Protein AF-A0A3B1E9J0-F1 (afdb_monomer)

Foldseek 3Di:
DLVVLVVVLVVLVVVLVVLVVPVPPPPPPPDDDPDPVPVCVVVVVVVNVVSVVVSVVSVVVSVVSVVVSVVVVVVVVVVVVD

Solvent-accessible surface area (backbone atoms only — not comparable to full-atom values): 4986 Å² total; per-residue (Å²): 108,68,69,58,55,50,51,52,51,52,52,52,52,52,52,51,53,50,52,60,72,66,50,75,73,84,85,70,80,90,70,90,76,95,82,61,66,80,66,45,65,70,52,54,61,63,57,54,50,56,54,52,53,50,52,52,53,51,50,54,50,52,51,54,51,50,54,53,50,51,55,52,51,52,53,54,54,52,68,74,75,110

Organism: NCBI:txid1921549

InterPro domains:
  IPR004692 Preprotein translocase SecG subunit [PF03840] (4-70)
  IPR004692 Preprotein translocase SecG subunit [TIGR00810] (2-70)

pLDDT: mean 70.87, std 12.33, range [47.41, 86.69]

Secondary structure (DSSP, 8-state):
-HHHHHHHHHHHHHHHHHHHHTS--TT---SS-TT-HHHHHHHHHH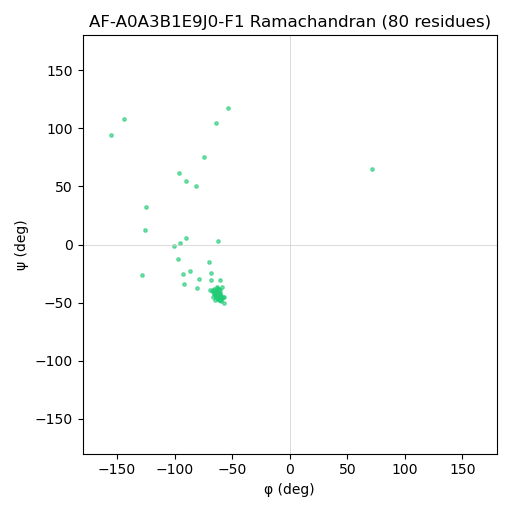HHHHHHHHHHHHHHHHHHHHHHHHHHHHHHHHHH--

Mean predicted aligned error: 11.76 Å

Radius of gyration: 20.44 Å; Cα contacts (8 Å, |Δi|>4): 17; chains: 1; bounding box: 46×18×58 Å

Structure (mmCIF, N/CA/C/O backbone):
data_AF-A0A3B1E9J0-F1
#
_entry.id   AF-A0A3B1E9J0-F1
#
loop_
_atom_site.group_PDB
_atom_site.id
_atom_site.type_symbol
_atom_site.label_atom_id
_atom_site.label_alt_id
_atom_site.label_comp_id
_atom_site.label_asym_id
_atom_site.label_entity_id
_atom_site.label_seq_id
_atom_site.pdbx_PDB_ins_code
_atom_site.Cartn_x
_atom_site.Cartn_y
_atom_site.Cartn_z
_atom_site.occupancy
_atom_site.B_iso_or_equiv
_atom_site.auth_seq_id
_atom_site.auth_comp_id
_atom_site.auth_asym_id
_atom_site.auth_atom_id
_atom_site.pdbx_PDB_model_num
ATOM 1 N N . MET A 1 1 ? 3.512 0.005 -18.622 1.00 72.69 1 MET A N 1
ATOM 2 C CA . MET A 1 1 ? 3.779 -0.699 -17.344 1.00 72.69 1 MET A CA 1
ATOM 3 C C . MET A 1 1 ? 4.158 0.251 -16.212 1.00 72.69 1 MET A C 1
ATOM 5 O O . MET A 1 1 ? 3.543 0.155 -15.162 1.00 72.69 1 MET A O 1
ATOM 9 N N . TYR A 1 2 ? 5.072 1.206 -16.420 1.00 74.25 2 TYR A N 1
ATOM 10 C CA . TYR A 1 2 ? 5.428 2.203 -15.395 1.00 74.25 2 TYR A CA 1
ATOM 11 C C . TYR A 1 2 ? 4.229 3.029 -14.891 1.00 74.25 2 TYR A C 1
ATOM 13 O O . TYR A 1 2 ? 3.976 3.060 -13.694 1.00 74.25 2 TYR A O 1
ATOM 21 N N . PHE A 1 3 ? 3.424 3.601 -15.797 1.00 73.69 3 PHE A N 1
ATOM 22 C CA . PHE A 1 3 ? 2.217 4.352 -15.419 1.00 73.69 3 PHE A CA 1
ATOM 23 C C . PHE A 1 3 ? 1.206 3.518 -14.623 1.00 73.69 3 PHE A C 1
ATOM 25 O O . PHE A 1 3 ? 0.615 4.026 -13.684 1.00 73.69 3 PHE A O 1
ATOM 32 N N . PHE A 1 4 ? 1.058 2.230 -14.943 1.00 79.56 4 PHE A N 1
ATOM 33 C CA . PHE A 1 4 ? 0.191 1.326 -14.184 1.00 79.56 4 PHE A CA 1
ATOM 34 C C . 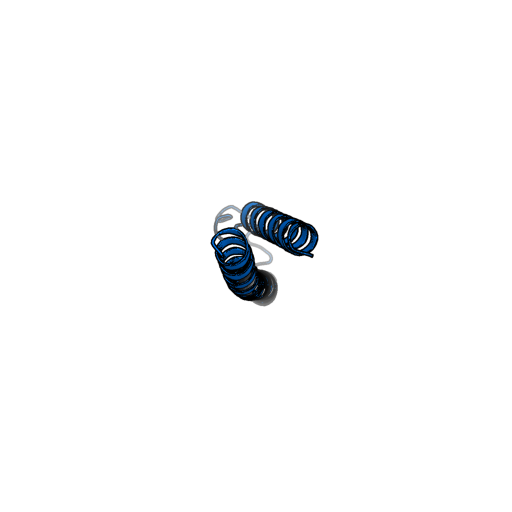PHE A 1 4 ? 0.700 1.129 -12.748 1.00 79.56 4 PHE A C 1
ATOM 36 O O . PHE A 1 4 ? -0.064 1.283 -11.801 1.00 79.56 4 PHE A O 1
ATOM 43 N N . LEU A 1 5 ? 2.000 0.860 -12.576 1.00 78.25 5 LEU A N 1
ATOM 44 C CA . LEU A 1 5 ? 2.625 0.748 -11.252 1.00 78.25 5 LEU A CA 1
ATOM 45 C C . LEU A 1 5 ? 2.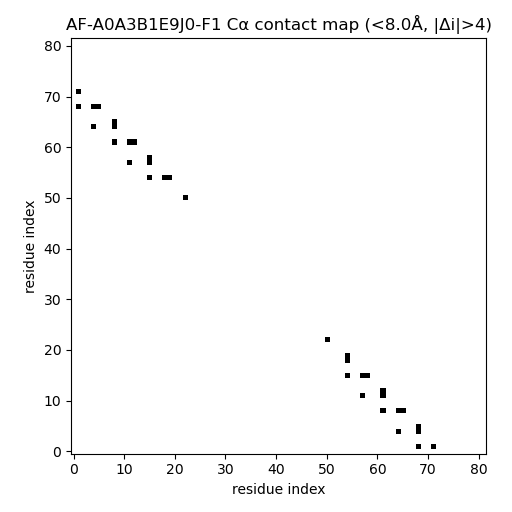514 2.054 -10.452 1.00 78.25 5 LEU A C 1
ATOM 47 O O . LEU A 1 5 ? 2.235 2.013 -9.257 1.00 78.25 5 LEU A O 1
ATOM 51 N N . LEU A 1 6 ? 2.675 3.201 -11.116 1.00 76.75 6 LEU A N 1
ATOM 52 C CA . LEU A 1 6 ? 2.517 4.523 -10.513 1.00 76.75 6 LEU A CA 1
ATOM 53 C C . LEU A 1 6 ? 1.076 4.756 -10.034 1.00 76.75 6 LEU A C 1
ATOM 55 O O . LEU A 1 6 ? 0.872 5.196 -8.906 1.00 76.75 6 LEU A O 1
ATOM 59 N N . THR A 1 7 ? 0.075 4.422 -10.855 1.00 79.69 7 THR A N 1
ATOM 60 C CA . THR A 1 7 ? -1.337 4.521 -10.464 1.00 79.69 7 THR A CA 1
ATOM 61 C C . THR A 1 7 ? -1.626 3.657 -9.240 1.00 79.69 7 THR A C 1
ATOM 63 O O . THR A 1 7 ? -2.215 4.150 -8.283 1.00 79.69 7 THR A O 1
ATOM 66 N N . VAL A 1 8 ? -1.153 2.405 -9.220 1.00 83.62 8 VAL A N 1
ATOM 67 C CA . VAL A 1 8 ? -1.336 1.511 -8.065 1.00 83.62 8 VAL A CA 1
ATOM 68 C C . VAL A 1 8 ? -0.657 2.071 -6.812 1.00 83.62 8 VAL A C 1
ATOM 70 O O . VAL A 1 8 ? -1.247 2.053 -5.734 1.00 83.62 8 VAL A O 1
ATOM 73 N N . PHE A 1 9 ? 0.550 2.624 -6.942 1.00 82.06 9 PHE A N 1
ATOM 74 C CA . PHE A 1 9 ? 1.259 3.257 -5.830 1.00 82.06 9 PHE A CA 1
ATOM 75 C C . PHE A 1 9 ? 0.477 4.440 -5.233 1.00 82.06 9 PHE A C 1
ATOM 77 O O . PHE A 1 9 ? 0.323 4.535 -4.012 1.00 82.06 9 PHE A O 1
ATOM 84 N N . ILE A 1 10 ? -0.071 5.310 -6.087 1.00 83.00 10 ILE A N 1
ATOM 85 C CA . ILE A 1 10 ? -0.889 6.456 -5.664 1.00 83.00 10 ILE A CA 1
ATOM 86 C C . ILE A 1 10 ? -2.169 5.976 -4.969 1.00 83.00 10 ILE A C 1
ATOM 88 O O . ILE A 1 10 ? -2.508 6.484 -3.901 1.00 83.00 10 ILE A O 1
ATOM 92 N N . SER A 1 11 ? -2.855 4.972 -5.523 1.00 81.75 11 SER A N 1
ATOM 93 C CA . SER A 1 11 ? -4.074 4.415 -4.924 1.00 81.75 11 SER A CA 1
ATOM 94 C C . SER A 1 11 ? -3.829 3.847 -3.524 1.00 81.75 11 SER A C 1
ATOM 96 O O . SER A 1 11 ? -4.605 4.124 -2.613 1.00 81.75 11 SER A O 1
ATOM 98 N N . ILE A 1 12 ? -2.738 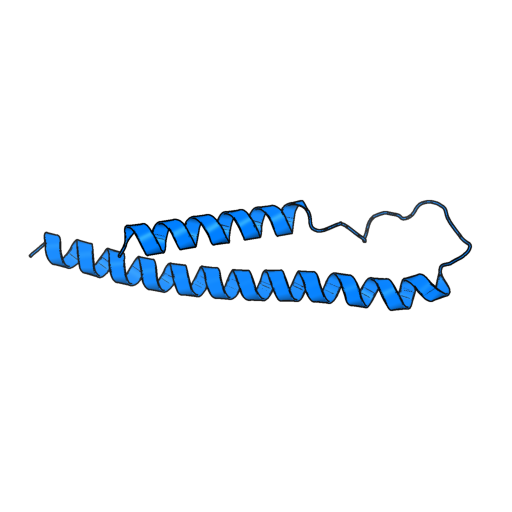3.101 -3.325 1.00 84.50 12 ILE A N 1
ATOM 99 C CA . ILE A 1 12 ? -2.386 2.517 -2.020 1.00 84.50 12 ILE A CA 1
ATOM 100 C C . ILE A 1 12 ? -2.016 3.606 -1.011 1.00 84.50 12 ILE A C 1
ATOM 102 O O . ILE A 1 12 ? -2.439 3.542 0.141 1.00 84.50 12 ILE A O 1
ATOM 106 N N . SER A 1 13 ? -1.286 4.632 -1.451 1.00 82.69 13 SER A N 1
ATOM 107 C CA . SER A 1 13 ? -0.924 5.775 -0.606 1.00 82.69 13 SER A CA 1
ATOM 108 C C . SER A 1 13 ? -2.160 6.540 -0.126 1.00 82.69 13 SER A C 1
ATOM 110 O O . SER A 1 13 ? -2.274 6.847 1.058 1.00 82.69 13 SER A O 1
ATOM 112 N N . LEU A 1 14 ? -3.115 6.807 -1.023 1.00 85.19 14 LEU A N 1
ATOM 113 C CA . LEU A 1 14 ? -4.377 7.463 -0.670 1.00 85.19 14 LEU A CA 1
ATOM 114 C C . LEU A 1 14 ? -5.186 6.629 0.323 1.00 85.19 14 LEU A C 1
ATOM 116 O O . LEU A 1 14 ? -5.700 7.165 1.301 1.00 85.19 14 LEU A O 1
ATOM 120 N N . LEU A 1 15 ? -5.265 5.318 0.099 1.00 83.38 15 LEU A N 1
ATOM 121 C CA . LEU A 1 15 ? -5.992 4.405 0.974 1.00 83.38 15 LEU A CA 1
ATOM 122 C C . LEU A 1 15 ? -5.366 4.362 2.378 1.00 83.38 15 LEU A C 1
ATOM 124 O O . LEU A 1 15 ? -6.089 4.414 3.369 1.00 83.38 15 LEU A O 1
ATOM 128 N N . LEU A 1 16 ? -4.032 4.367 2.470 1.00 86.69 16 LEU A N 1
ATOM 129 C CA . LEU A 1 16 ? -3.309 4.457 3.739 1.00 86.69 16 LEU A CA 1
ATOM 130 C C . LEU A 1 16 ? -3.626 5.766 4.483 1.00 86.69 16 LEU A C 1
ATOM 132 O O . LEU A 1 16 ? -3.927 5.733 5.673 1.00 86.69 16 LEU A O 1
ATOM 136 N N . ILE A 1 17 ? -3.604 6.906 3.785 1.00 82.56 17 ILE A N 1
ATOM 137 C CA . ILE A 1 17 ? -3.918 8.222 4.368 1.00 82.56 17 ILE A CA 1
ATOM 138 C C . ILE A 1 17 ? -5.343 8.240 4.925 1.00 82.56 17 ILE A C 1
ATOM 140 O O . ILE A 1 17 ? -5.557 8.680 6.052 1.00 82.56 17 ILE A O 1
ATOM 144 N N . VAL A 1 18 ? -6.311 7.727 4.161 1.00 84.75 18 VAL A N 1
ATOM 145 C CA . VAL A 1 18 ? -7.709 7.625 4.595 1.00 84.75 18 VAL A CA 1
ATOM 146 C C . VAL A 1 18 ? -7.811 6.756 5.849 1.00 84.75 18 VAL A C 1
ATOM 148 O O . VAL A 1 18 ? -8.398 7.191 6.833 1.00 84.75 18 VAL A O 1
ATOM 151 N N . ILE A 1 19 ? -7.197 5.569 5.863 1.00 83.94 19 ILE A N 1
ATOM 152 C CA . ILE A 1 19 ? -7.249 4.679 7.032 1.00 83.94 19 ILE A CA 1
ATOM 153 C C . ILE A 1 19 ? -6.636 5.336 8.270 1.00 83.94 19 ILE A C 1
ATOM 155 O O . ILE A 1 19 ? -7.217 5.221 9.342 1.00 83.94 19 ILE A O 1
ATOM 159 N N . ILE A 1 20 ? -5.510 6.041 8.137 1.00 81.19 20 ILE A N 1
ATOM 160 C CA . ILE A 1 20 ? -4.861 6.719 9.268 1.00 81.19 20 ILE A CA 1
ATOM 161 C C . ILE A 1 20 ? -5.732 7.869 9.794 1.00 81.19 20 ILE A C 1
ATOM 163 O O . ILE A 1 20 ? -5.911 7.989 11.000 1.00 81.19 20 ILE A O 1
ATOM 167 N N . ILE A 1 21 ? -6.302 8.700 8.913 1.00 79.19 21 ILE A N 1
ATOM 168 C CA . ILE A 1 21 ? -7.150 9.838 9.318 1.00 79.19 21 ILE A CA 1
ATOM 169 C C . ILE A 1 21 ? -8.442 9.361 9.990 1.00 79.19 21 ILE A C 1
ATOM 171 O O . ILE A 1 21 ? -8.887 9.958 10.966 1.00 79.19 21 ILE A O 1
ATOM 175 N N . PHE A 1 22 ? -9.050 8.295 9.467 1.00 73.88 22 PHE A N 1
ATOM 176 C CA . PHE A 1 22 ? -10.288 7.727 10.003 1.00 73.88 22 PHE A CA 1
ATOM 177 C C . PHE A 1 22 ? -10.052 6.648 11.065 1.00 73.88 22 PHE A C 1
ATOM 179 O O . PHE A 1 22 ? -11.019 6.036 11.527 1.00 73.88 22 PHE A O 1
ATOM 186 N N . GLN A 1 23 ? -8.803 6.410 11.481 1.00 71.50 23 GLN A N 1
ATOM 187 C CA . GLN A 1 23 ? -8.522 5.548 12.618 1.00 71.50 23 GLN A CA 1
ATOM 188 C C . GLN A 1 23 ? -9.129 6.211 13.856 1.00 71.50 23 GLN A C 1
ATOM 190 O O . GLN A 1 23 ? -8.631 7.217 14.356 1.00 71.50 23 GLN A O 1
ATOM 195 N N . SER A 1 24 ? -10.262 5.669 14.307 1.00 59.69 24 SER A N 1
ATOM 196 C CA . SER A 1 24 ? -10.966 6.139 15.496 1.00 59.69 24 SER A CA 1
ATOM 197 C C . SER A 1 24 ? -9.988 6.160 16.667 1.00 59.69 24 SER A C 1
ATOM 199 O O . SER A 1 24 ? -9.441 5.124 17.050 1.00 59.69 24 SER A O 1
ATOM 201 N N . ASN A 1 25 ? -9.741 7.355 17.205 1.00 59.03 25 ASN A N 1
ATOM 202 C CA . ASN A 1 25 ? -8.913 7.547 18.383 1.00 59.03 25 ASN A CA 1
ATOM 203 C C . ASN A 1 25 ? -9.709 7.086 19.612 1.00 59.03 25 ASN A C 1
ATOM 205 O O . ASN A 1 25 ? -10.215 7.897 20.379 1.00 59.03 25 ASN A O 1
ATOM 209 N N . ILE A 1 26 ? -9.826 5.768 19.779 1.00 54.66 26 ILE A N 1
ATOM 210 C CA . ILE A 1 26 ? -10.487 5.085 20.907 1.00 54.66 26 ILE A CA 1
ATOM 211 C C . ILE A 1 26 ? -9.808 5.389 22.265 1.00 54.66 26 ILE A C 1
ATOM 213 O O . ILE A 1 26 ? -10.221 4.899 23.305 1.00 54.66 26 ILE A O 1
ATOM 217 N N . GLY A 1 27 ? -8.783 6.245 22.295 1.00 50.94 27 GLY A N 1
ATOM 218 C CA . GLY A 1 27 ? -8.048 6.612 23.503 1.00 50.94 27 GLY A CA 1
ATOM 219 C C . GLY A 1 27 ? -8.478 7.896 24.223 1.00 50.94 27 GLY A C 1
ATOM 220 O O . GLY A 1 27 ? -7.811 8.232 25.196 1.00 50.94 27 GLY A O 1
ATOM 221 N N . ASN A 1 28 ? -9.506 8.644 23.787 1.00 48.56 28 ASN A N 1
ATOM 222 C CA . ASN A 1 28 ? -9.795 9.966 24.386 1.00 48.56 28 ASN A CA 1
ATOM 223 C C . ASN A 1 28 ? -11.220 10.198 24.922 1.00 48.56 28 ASN A C 1
ATOM 225 O O . ASN A 1 28 ? -11.546 11.326 25.287 1.00 48.56 28 ASN A O 1
ATOM 229 N N . ASP A 1 29 ? -12.040 9.159 25.068 1.00 50.47 29 ASP A N 1
ATOM 230 C CA . ASP A 1 29 ? -13.368 9.297 25.680 1.00 50.47 29 ASP A CA 1
ATOM 231 C C . ASP A 1 29 ? -13.330 8.943 27.174 1.00 50.47 29 ASP A C 1
ATOM 233 O O . ASP A 1 29 ? -14.010 8.041 27.660 1.00 50.47 29 ASP A O 1
ATOM 237 N N . LEU A 1 30 ? -12.542 9.698 27.950 1.00 51.16 30 LEU A N 1
ATOM 238 C CA . LEU A 1 30 ? -12.646 9.702 29.415 1.00 51.16 30 LEU A CA 1
ATOM 239 C C . LEU A 1 30 ? -13.786 10.627 29.874 1.00 51.16 30 LEU A C 1
ATOM 241 O O . LEU A 1 30 ? -13.601 11.490 30.732 1.00 51.16 30 LEU A O 1
ATOM 245 N N . SER A 1 31 ? -14.981 10.469 29.306 1.00 56.72 31 SER A N 1
ATOM 246 C CA . SER A 1 31 ? -16.166 11.150 29.820 1.00 56.72 31 SER A CA 1
ATOM 247 C C . SER A 1 31 ? -17.428 10.295 29.712 1.00 56.72 31 SER A C 1
ATOM 249 O O . SER A 1 31 ? -18.021 10.139 28.651 1.00 56.72 31 SER A O 1
ATOM 251 N N . THR A 1 32 ? -17.858 9.840 30.892 1.00 52.44 32 THR A N 1
ATOM 252 C CA . THR A 1 32 ? -19.261 9.774 31.332 1.00 52.44 32 THR A CA 1
ATOM 253 C C . THR A 1 32 ? -20.192 8.731 30.703 1.00 52.44 32 THR A C 1
ATOM 255 O O . THR A 1 32 ? -21.218 9.115 30.165 1.00 52.44 32 THR A O 1
ATOM 258 N N . THR A 1 33 ? -19.950 7.431 30.912 1.00 48.88 33 THR A N 1
ATOM 259 C CA . THR A 1 33 ? -21.037 6.434 31.098 1.00 48.88 33 THR A CA 1
ATOM 260 C C . THR A 1 33 ? -20.532 5.219 31.889 1.00 48.88 33 THR A C 1
ATOM 262 O O . THR A 1 33 ? -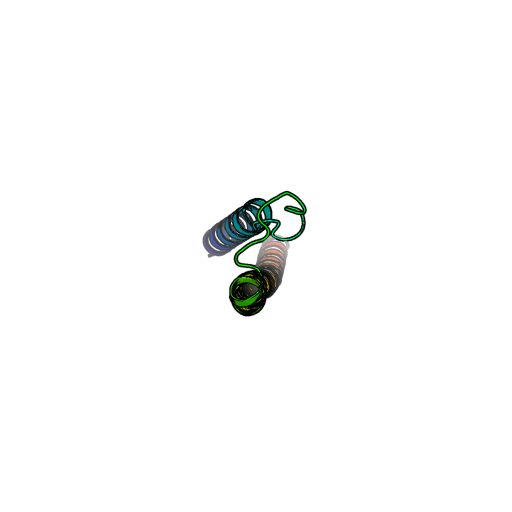19.960 4.281 31.343 1.00 48.88 33 THR A O 1
ATOM 265 N N . THR A 1 34 ? -20.722 5.242 33.207 1.00 55.3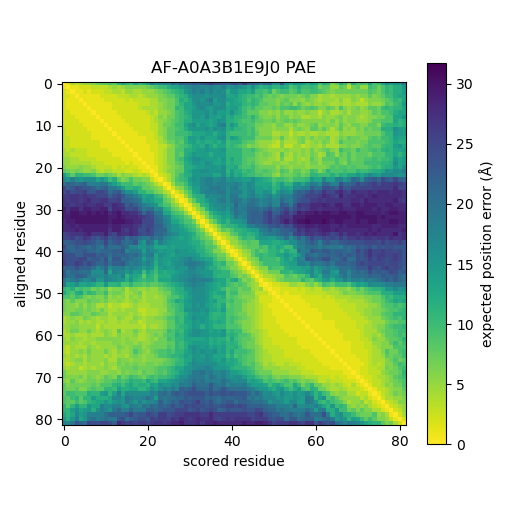8 34 THR A N 1
ATOM 266 C CA . THR A 1 34 ? -20.268 4.238 34.188 1.00 55.38 34 THR A CA 1
ATOM 267 C C . THR A 1 34 ? -21.294 3.120 34.441 1.00 55.38 34 THR A C 1
ATOM 269 O O . THR A 1 34 ? -21.652 2.862 35.589 1.00 55.38 34 THR A O 1
ATOM 272 N N . SER A 1 35 ? -21.767 2.421 33.402 1.00 57.91 35 SER A N 1
ATOM 273 C CA . SER A 1 35 ? -22.636 1.238 33.600 1.00 57.91 35 SER A CA 1
ATOM 274 C C . SER A 1 35 ? -22.209 -0.042 32.876 1.00 57.91 35 SER A C 1
ATOM 276 O O . SER A 1 35 ? -22.476 -1.115 33.405 1.00 57.91 35 SER A O 1
ATOM 278 N N . ASP A 1 36 ? -21.477 0.028 31.756 1.00 56.81 36 ASP A N 1
ATOM 279 C CA . ASP A 1 36 ? -21.206 -1.147 30.895 1.00 56.81 36 ASP A CA 1
ATOM 280 C C . ASP A 1 36 ? -19.705 -1.407 30.641 1.00 56.81 36 ASP A C 1
ATOM 282 O O . ASP A 1 36 ? -19.289 -1.912 29.599 1.00 56.81 36 ASP A O 1
ATOM 286 N N . TYR A 1 37 ? -18.866 -1.076 31.626 1.00 57.28 37 TYR A N 1
ATOM 287 C CA . TYR A 1 37 ? -17.400 -1.110 31.514 1.00 57.28 37 TYR A CA 1
ATOM 288 C C . TYR A 1 37 ? -16.812 -2.531 31.384 1.00 57.28 37 TYR A C 1
ATOM 290 O O . TYR A 1 37 ? -15.721 -2.711 30.849 1.00 57.28 37 TYR A O 1
ATOM 298 N N . SER A 1 38 ? -17.513 -3.568 31.862 1.00 60.69 38 SER A N 1
ATOM 299 C CA . SER A 1 38 ? -16.974 -4.938 31.915 1.00 60.69 38 SER A CA 1
ATOM 300 C C . SER A 1 38 ? -17.001 -5.674 30.572 1.00 60.69 38 SER A C 1
ATOM 302 O O . SER A 1 38 ? -16.139 -6.516 30.331 1.00 60.69 38 SER A O 1
ATOM 304 N N . SER A 1 39 ? -17.950 -5.367 29.684 1.00 58.62 39 SER A N 1
ATOM 305 C CA . SER A 1 39 ? -18.069 -5.991 28.357 1.00 58.62 39 SER A CA 1
ATOM 306 C C . SER A 1 39 ? -17.333 -5.206 27.261 1.00 58.62 39 SER A C 1
ATOM 308 O O . SER A 1 39 ? -16.883 -5.798 26.275 1.00 58.62 39 SER A O 1
ATOM 310 N N . GLN A 1 40 ? -17.138 -3.895 27.442 1.00 58.00 40 GLN A N 1
ATOM 311 C CA . GLN A 1 40 ? -16.350 -3.059 26.527 1.00 58.00 40 GLN A CA 1
ATOM 312 C C . GLN A 1 40 ? -14.853 -3.381 26.580 1.00 58.00 40 GLN A C 1
ATOM 314 O O . GLN A 1 40 ? -14.232 -3.508 25.527 1.00 58.00 40 GLN A O 1
ATOM 319 N N . LEU A 1 41 ? -14.308 -3.658 27.769 1.00 56.47 41 LEU A N 1
ATOM 320 C CA . LEU A 1 41 ? -12.875 -3.905 27.976 1.00 56.47 41 LEU A CA 1
ATOM 321 C C . LEU A 1 41 ? -12.334 -5.122 27.197 1.00 56.47 41 LEU A C 1
ATOM 323 O O . LEU A 1 41 ? -11.185 -5.127 26.761 1.00 56.47 41 LEU A O 1
ATOM 327 N N . PHE A 1 42 ? -13.169 -6.142 26.968 1.00 57.41 42 PHE A N 1
ATOM 328 C CA . PHE A 1 42 ? -12.807 -7.312 26.153 1.00 57.41 42 PHE A CA 1
ATOM 329 C C . PHE A 1 42 ? -13.055 -7.116 24.653 1.00 57.41 42 PHE A C 1
ATOM 331 O O . PHE A 1 42 ? -12.445 -7.799 23.831 1.00 57.41 42 PHE A O 1
ATOM 338 N N . THR A 1 43 ? -13.942 -6.193 24.278 1.00 56.84 43 THR A N 1
ATOM 339 C CA . THR A 1 43 ? -14.336 -5.987 22.879 1.00 56.84 43 THR A CA 1
ATOM 340 C C . THR A 1 43 ? -13.470 -4.919 22.201 1.00 56.84 43 THR A C 1
ATOM 342 O O . THR A 1 43 ? -13.141 -5.059 21.020 1.00 56.84 43 THR A O 1
ATOM 345 N N . GLU A 1 44 ? -13.042 -3.888 22.934 1.00 57.41 44 GLU A N 1
ATOM 346 C CA . GLU A 1 44 ? -12.230 -2.778 22.413 1.00 57.41 44 GLU A CA 1
ATOM 347 C C . GLU A 1 44 ? -10.842 -3.209 21.943 1.00 57.41 44 GLU A C 1
ATOM 349 O O . GLU A 1 44 ? -10.419 -2.810 20.8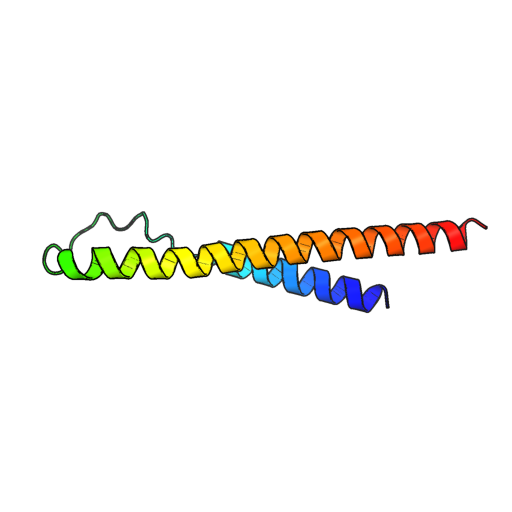55 1.00 57.41 44 GLU A O 1
ATOM 354 N N . ASN A 1 45 ? -10.166 -4.084 22.694 1.00 57.72 45 ASN A N 1
ATOM 355 C CA . ASN A 1 45 ? -8.811 -4.513 22.342 1.00 57.72 45 ASN A CA 1
ATOM 356 C C . ASN A 1 45 ? -8.786 -5.241 20.982 1.00 57.72 45 ASN A C 1
ATOM 358 O O . ASN A 1 45 ? -7.916 -5.001 20.153 1.00 57.72 45 ASN A O 1
ATOM 362 N N . SER A 1 46 ? -9.816 -6.046 20.696 1.00 55.91 46 SER A N 1
ATOM 363 C CA . SER A 1 46 ? -9.890 -6.838 19.460 1.00 55.91 46 SER A CA 1
ATOM 364 C C . SER A 1 46 ? -10.081 -6.011 18.178 1.00 55.91 46 SER A C 1
ATOM 366 O O . SER A 1 46 ? -9.618 -6.415 17.112 1.00 55.91 46 SER A O 1
ATOM 368 N N . LYS A 1 47 ? -10.752 -4.850 18.248 1.00 58.91 47 LYS A N 1
ATOM 369 C CA . LYS A 1 47 ? -11.027 -4.009 17.066 1.00 58.91 47 LYS A CA 1
ATOM 370 C C . LYS A 1 47 ? -9.827 -3.155 16.660 1.00 58.91 47 LYS A C 1
ATOM 372 O O . LYS A 1 47 ? -9.589 -2.980 15.465 1.00 58.91 47 LYS A O 1
ATOM 377 N N . SER A 1 48 ? -9.082 -2.638 17.636 1.00 64.19 48 SER A N 1
ATOM 378 C CA . SER A 1 48 ? -7.890 -1.814 17.394 1.00 64.19 48 SER A CA 1
ATOM 379 C C . SER A 1 48 ? -6.762 -2.619 16.735 1.00 64.19 48 SER A C 1
ATOM 381 O O . SER A 1 48 ? -6.105 -2.146 15.800 1.00 64.19 48 SER A O 1
ATOM 383 N N . ASP A 1 49 ? -6.602 -3.879 17.149 1.00 68.75 49 ASP A N 1
ATOM 384 C CA . ASP A 1 49 ? -5.557 -4.763 16.636 1.00 68.75 49 ASP A CA 1
ATOM 385 C C . ASP A 1 49 ? -5.718 -5.024 15.129 1.00 68.75 49 ASP A C 1
ATOM 387 O O . ASP A 1 49 ? -4.759 -4.906 14.366 1.00 68.75 49 ASP A O 1
ATOM 391 N N . VAL A 1 50 ? -6.941 -5.285 14.654 1.00 74.62 50 VAL A N 1
ATOM 392 C CA . VAL A 1 50 ? -7.216 -5.557 13.227 1.00 74.62 50 VAL A CA 1
ATOM 393 C C . VAL A 1 50 ? -6.870 -4.360 12.335 1.00 74.62 50 VAL A C 1
ATOM 395 O O . VAL A 1 50 ? -6.273 -4.531 11.267 1.00 74.62 50 VAL A O 1
ATOM 398 N N . ILE A 1 51 ? -7.209 -3.141 12.766 1.00 77.62 51 ILE A N 1
ATOM 399 C CA . ILE A 1 51 ? -6.887 -1.913 12.021 1.00 77.62 51 ILE A CA 1
ATOM 400 C C . ILE A 1 51 ? -5.368 -1.716 11.982 1.00 77.62 51 ILE A C 1
ATOM 402 O O . ILE A 1 51 ? -4.805 -1.446 10.921 1.00 77.62 51 ILE A O 1
ATOM 406 N N . THR A 1 52 ? -4.694 -1.945 13.109 1.00 79.44 52 THR A N 1
ATOM 407 C CA . THR A 1 52 ? -3.234 -1.841 13.221 1.00 79.44 52 THR A CA 1
ATOM 408 C C . THR A 1 52 ? -2.521 -2.828 12.292 1.00 79.44 52 THR A C 1
ATOM 410 O O . THR A 1 52 ? -1.629 -2.431 11.539 1.00 79.44 52 THR A O 1
ATOM 413 N N . TYR A 1 53 ? -2.949 -4.095 12.255 1.00 80.06 53 TYR A N 1
ATOM 414 C CA . TYR A 1 53 ? -2.402 -5.088 11.323 1.00 80.06 53 TYR A CA 1
ATOM 415 C C . TYR A 1 53 ? -2.658 -4.721 9.856 1.00 80.06 53 TYR A C 1
ATOM 417 O O . TYR A 1 53 ? -1.780 -4.907 9.011 1.00 80.06 53 TYR A O 1
ATOM 425 N N . THR A 1 54 ? -3.826 -4.151 9.550 1.00 82.75 54 THR A N 1
ATOM 426 C CA . THR A 1 54 ? -4.172 -3.698 8.193 1.00 82.75 54 THR A CA 1
ATOM 427 C C . THR A 1 54 ? -3.251 -2.565 7.732 1.00 82.75 54 THR A C 1
ATOM 429 O O . THR A 1 54 ? -2.740 -2.606 6.611 1.00 82.75 54 THR A O 1
ATOM 432 N N . ILE A 1 55 ? -2.971 -1.593 8.608 1.00 84.12 55 ILE A N 1
ATOM 433 C CA . ILE A 1 55 ? -2.024 -0.501 8.340 1.00 84.12 55 ILE A CA 1
ATOM 434 C C . ILE A 1 55 ? -0.623 -1.063 8.084 1.00 84.12 55 ILE A C 1
ATOM 436 O O . ILE A 1 55 ? -0.002 -0.707 7.083 1.00 84.12 55 ILE A O 1
ATOM 440 N N . PHE A 1 56 ? -0.141 -1.975 8.935 1.00 82.81 56 PHE A N 1
ATOM 441 C CA . PHE A 1 56 ? 1.171 -2.607 8.763 1.00 82.81 56 PHE A CA 1
ATOM 442 C C . PHE A 1 56 ? 1.298 -3.337 7.422 1.00 82.81 56 PHE A C 1
ATOM 444 O O . PHE A 1 56 ? 2.300 -3.180 6.722 1.00 82.81 56 PHE A O 1
ATOM 451 N N . PHE A 1 57 ? 0.274 -4.101 7.038 1.00 85.56 57 PHE A N 1
ATOM 452 C CA . PHE A 1 57 ? 0.255 -4.811 5.763 1.00 85.56 57 PHE A CA 1
ATOM 453 C C . PHE A 1 57 ? 0.320 -3.848 4.566 1.00 85.56 57 PHE A C 1
ATOM 455 O O . PHE A 1 57 ? 1.128 -4.041 3.655 1.00 85.56 57 PHE A O 1
ATOM 462 N N . LEU A 1 58 ? -0.477 -2.774 4.589 1.00 84.12 58 LEU A N 1
ATOM 463 C CA . LEU A 1 58 ? -0.460 -1.735 3.554 1.00 84.12 58 LEU A CA 1
ATOM 464 C C . LEU A 1 58 ? 0.902 -1.037 3.455 1.00 84.12 58 LEU A C 1
ATOM 466 O O . LEU A 1 58 ? 1.367 -0.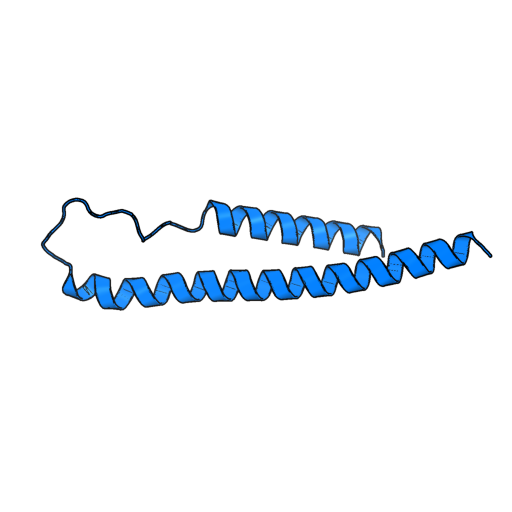763 2.350 1.00 84.12 58 LEU A O 1
ATOM 470 N N . LEU A 1 59 ? 1.564 -0.793 4.586 1.00 83.12 59 LEU A N 1
ATOM 471 C CA . LEU A 1 59 ? 2.890 -0.172 4.649 1.00 83.12 59 LEU A CA 1
ATOM 472 C C . LEU A 1 59 ? 3.971 -1.050 4.008 1.00 83.12 59 LEU A C 1
ATOM 474 O O . LEU A 1 59 ? 4.784 -0.565 3.219 1.00 83.12 59 LEU A O 1
ATOM 478 N N . ILE A 1 60 ? 3.949 -2.355 4.289 1.00 85.88 60 ILE A N 1
ATOM 479 C CA . ILE A 1 60 ? 4.847 -3.326 3.648 1.00 85.88 60 ILE A CA 1
ATOM 480 C C . ILE A 1 60 ? 4.607 -3.341 2.136 1.00 85.88 60 ILE A C 1
ATOM 482 O O . ILE A 1 60 ? 5.555 -3.316 1.349 1.00 85.88 60 ILE A O 1
ATOM 486 N N . PHE A 1 61 ? 3.342 -3.332 1.714 1.00 84.19 61 PHE A N 1
ATOM 487 C CA . PHE A 1 61 ? 2.995 -3.333 0.299 1.00 84.19 61 PHE A CA 1
ATOM 488 C C . PHE A 1 61 ? 3.455 -2.049 -0.409 1.00 84.19 61 PHE A C 1
ATOM 490 O O . PHE A 1 61 ? 4.027 -2.108 -1.499 1.00 84.19 61 PHE A O 1
ATOM 497 N N . LEU A 1 62 ? 3.282 -0.890 0.233 1.00 84.12 62 LEU A N 1
ATOM 498 C CA . LEU A 1 62 ? 3.785 0.399 -0.243 1.00 84.12 62 LEU A CA 1
ATOM 499 C C . LEU A 1 62 ? 5.308 0.361 -0.441 1.00 84.12 62 LEU A C 1
ATOM 501 O O . LEU A 1 62 ? 5.822 0.810 -1.471 1.00 84.12 62 LEU A O 1
ATOM 505 N N . PHE A 1 63 ? 6.032 -0.206 0.525 1.00 80.38 63 PHE A N 1
ATOM 506 C CA . PHE A 1 63 ? 7.484 -0.326 0.466 1.00 80.38 63 PHE A CA 1
ATOM 507 C C . PHE A 1 63 ? 7.937 -1.196 -0.714 1.00 80.38 63 PHE A C 1
ATOM 509 O O . PHE A 1 63 ? 8.790 -0.780 -1.499 1.00 80.38 63 PHE A O 1
ATOM 516 N N . ILE A 1 64 ? 7.310 -2.360 -0.910 1.00 85.94 64 ILE A N 1
ATOM 517 C CA . ILE A 1 64 ? 7.608 -3.251 -2.041 1.00 85.94 64 ILE A CA 1
ATOM 518 C C . ILE A 1 64 ? 7.361 -2.537 -3.376 1.00 85.94 64 ILE A C 1
ATOM 520 O O . ILE A 1 64 ? 8.222 -2.559 -4.260 1.00 85.94 64 ILE A O 1
ATOM 524 N N . MET A 1 65 ? 6.219 -1.857 -3.518 1.00 80.31 65 MET A N 1
ATOM 525 C CA . MET A 1 65 ? 5.891 -1.123 -4.744 1.00 80.31 65 MET A CA 1
ATOM 526 C C . MET A 1 65 ? 6.883 0.011 -5.016 1.00 80.31 65 MET A C 1
ATOM 528 O O . MET A 1 65 ? 7.273 0.212 -6.166 1.00 80.31 65 MET A O 1
ATOM 532 N N . SER A 1 66 ? 7.369 0.685 -3.971 1.00 80.12 66 SER A N 1
ATOM 533 C CA . SER A 1 66 ? 8.402 1.724 -4.078 1.00 80.12 66 SER A CA 1
ATOM 534 C C . SER A 1 66 ? 9.722 1.176 -4.627 1.00 80.12 66 SER A C 1
ATOM 536 O O . SER A 1 66 ? 10.311 1.772 -5.531 1.00 80.12 66 SER A O 1
ATOM 538 N N . ILE A 1 67 ? 10.175 0.014 -4.137 1.00 81.12 67 ILE A N 1
ATOM 539 C CA . ILE A 1 67 ? 11.402 -0.638 -4.628 1.00 81.12 67 ILE A CA 1
ATOM 540 C C . ILE A 1 67 ? 11.263 -1.008 -6.105 1.00 81.12 67 IL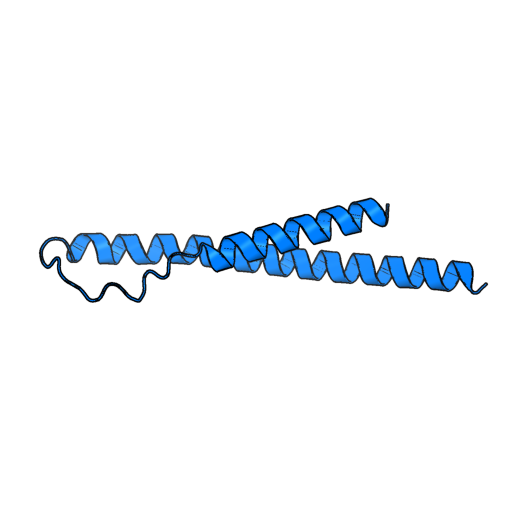E A C 1
ATOM 542 O O . ILE A 1 67 ? 12.169 -0.747 -6.902 1.00 81.12 67 ILE A O 1
ATOM 546 N N . ILE A 1 68 ? 10.126 -1.599 -6.483 1.00 81.88 68 ILE A N 1
ATOM 547 C CA . ILE A 1 68 ? 9.854 -1.991 -7.869 1.00 81.88 68 ILE A CA 1
ATOM 548 C C . ILE A 1 68 ? 9.878 -0.755 -8.773 1.00 81.88 68 ILE A C 1
ATOM 550 O O . ILE A 1 68 ? 10.550 -0.767 -9.806 1.00 81.88 68 ILE A O 1
ATOM 554 N N . LEU A 1 69 ? 9.204 0.324 -8.370 1.00 80.88 69 LEU A N 1
ATOM 555 C CA . LEU A 1 69 ? 9.135 1.560 -9.146 1.00 80.88 69 LEU A CA 1
ATOM 556 C C . LEU A 1 69 ? 10.518 2.208 -9.313 1.00 80.88 69 LEU A C 1
ATOM 558 O O . LEU A 1 69 ? 10.858 2.646 -10.411 1.00 80.88 69 LEU A O 1
ATOM 562 N N . CYS A 1 70 ? 11.344 2.195 -8.263 1.00 77.69 70 CYS A N 1
ATOM 563 C CA . CYS A 1 70 ? 12.715 2.702 -8.298 1.00 77.69 70 CYS A CA 1
ATOM 564 C C . CYS A 1 70 ? 13.600 1.897 -9.266 1.00 77.69 70 CYS A C 1
ATOM 566 O O . CYS A 1 70 ? 14.296 2.468 -10.109 1.00 77.69 70 CYS A O 1
ATOM 568 N N . LYS A 1 71 ? 13.511 0.560 -9.230 1.00 78.94 71 LYS A N 1
ATOM 569 C CA . LYS A 1 71 ? 14.248 -0.314 -10.155 1.00 78.94 71 LYS A CA 1
ATOM 570 C C . LYS A 1 71 ? 13.825 -0.093 -11.611 1.00 78.94 71 LYS A C 1
ATOM 572 O O . LYS A 1 71 ? 14.685 -0.019 -12.486 1.00 78.94 71 LYS A O 1
ATOM 577 N N . TYR A 1 72 ? 12.522 0.050 -11.867 1.00 79.06 72 TYR A N 1
ATOM 578 C CA . TYR A 1 72 ? 12.011 0.373 -13.203 1.00 79.06 72 TYR A CA 1
ATOM 579 C C . TYR A 1 72 ? 12.468 1.755 -13.679 1.00 79.06 72 TYR A C 1
ATOM 581 O O . TYR A 1 72 ? 12.874 1.878 -14.830 1.00 79.06 72 TYR A O 1
ATOM 589 N N . SER A 1 73 ? 12.459 2.761 -12.800 1.00 74.25 73 SER A N 1
ATOM 590 C CA . SER A 1 73 ? 12.932 4.114 -13.112 1.00 74.25 73 SER A CA 1
ATOM 591 C C . SER A 1 73 ? 14.409 4.117 -13.516 1.00 74.25 73 SER A C 1
ATOM 593 O O . SER A 1 73 ? 14.763 4.669 -14.556 1.00 74.25 73 SER A O 1
ATOM 595 N N . ASN A 1 74 ? 15.271 3.444 -12.746 1.00 72.75 74 ASN A N 1
ATOM 596 C CA . ASN A 1 74 ? 16.699 3.343 -13.063 1.00 72.75 74 ASN A CA 1
ATOM 597 C C . ASN A 1 74 ? 16.951 2.613 -14.387 1.00 72.75 74 ASN A C 1
ATOM 599 O O . ASN A 1 74 ? 17.798 3.045 -15.166 1.00 72.75 74 ASN A O 1
ATOM 603 N N . LEU A 1 75 ? 16.191 1.549 -14.675 1.00 65.94 75 LEU A N 1
ATOM 604 C CA . LEU A 1 75 ? 16.273 0.845 -15.956 1.00 65.94 75 LEU A CA 1
ATOM 605 C C . LEU A 1 75 ? 15.885 1.763 -17.123 1.00 65.94 75 LEU A C 1
ATOM 607 O O . LEU A 1 75 ? 16.576 1.787 -18.136 1.00 65.94 75 LEU A O 1
ATOM 611 N N . THR A 1 76 ? 14.808 2.543 -16.982 1.00 62.25 76 THR A N 1
ATOM 612 C CA . THR A 1 76 ? 14.392 3.489 -18.024 1.00 62.25 76 THR A CA 1
ATOM 613 C C . THR A 1 76 ? 15.396 4.620 -18.215 1.00 62.25 76 THR A C 1
ATOM 615 O O . THR A 1 76 ? 15.681 4.960 -19.352 1.00 62.25 76 THR A O 1
ATOM 618 N N . VAL A 1 77 ? 15.991 5.159 -17.147 1.00 67.12 77 VAL A N 1
ATOM 619 C CA . VAL A 1 77 ? 17.020 6.208 -17.259 1.00 67.12 77 VAL A CA 1
ATOM 620 C C . VAL A 1 77 ? 18.287 5.671 -17.929 1.00 67.12 77 VAL A C 1
ATOM 622 O O . VAL A 1 77 ? 18.838 6.335 -18.801 1.00 67.12 77 VAL A O 1
ATOM 625 N N . PHE A 1 78 ? 18.727 4.457 -17.583 1.00 62.72 78 PHE A N 1
ATOM 626 C CA . PHE A 1 78 ? 19.883 3.825 -18.224 1.00 62.72 78 PHE A CA 1
ATOM 627 C C . PHE A 1 78 ? 19.666 3.621 -19.730 1.00 62.72 78 PHE A C 1
ATOM 629 O O . PHE A 1 78 ? 20.544 3.938 -20.520 1.00 62.72 78 PHE A O 1
ATOM 636 N N . ASN A 1 79 ? 18.475 3.173 -20.135 1.00 59.34 79 ASN A N 1
ATOM 637 C CA . ASN A 1 79 ? 18.154 2.918 -21.541 1.00 59.34 79 ASN A CA 1
ATOM 638 C C . ASN A 1 79 ? 18.023 4.188 -22.405 1.00 59.34 79 ASN A C 1
ATOM 640 O O . ASN A 1 79 ? 17.971 4.075 -23.621 1.00 59.34 79 ASN A O 1
ATOM 644 N N . TRP A 1 80 ? 17.898 5.369 -21.793 1.00 55.44 80 TRP A N 1
ATOM 645 C CA . TRP A 1 80 ? 17.856 6.662 -22.494 1.00 55.44 80 TRP A CA 1
ATOM 646 C C . TRP A 1 80 ? 19.221 7.371 -22.526 1.00 55.44 80 TRP A C 1
ATOM 648 O O . TRP A 1 80 ? 19.374 8.348 -23.252 1.00 55.44 80 TRP A O 1
ATOM 658 N N . ASN A 1 81 ? 20.189 6.902 -21.730 1.00 53.59 81 ASN A N 1
ATOM 659 C CA . ASN A 1 81 ? 21.555 7.438 -21.656 1.00 53.59 81 ASN A CA 1
ATOM 660 C C . ASN A 1 81 ? 22.583 6.610 -22.453 1.00 53.59 81 ASN A C 1
ATOM 662 O O . ASN A 1 81 ? 23.762 6.966 -22.461 1.00 53.59 81 ASN A O 1
ATOM 666 N N . VAL A 1 82 ? 22.149 5.514 -23.082 1.00 47.41 82 VAL A N 1
ATOM 667 C CA . VAL A 1 82 ? 22.910 4.718 -24.062 1.00 47.41 82 VAL A CA 1
ATOM 668 C C . VAL A 1 82 ? 22.380 5.045 -25.450 1.00 47.41 82 VAL A C 1
ATOM 670 O O . VAL A 1 82 ? 23.218 5.220 -26.360 1.00 47.41 82 VAL A O 1
#

Sequence (82 aa):
MYFFLLTVFISISLLLIVIIIFQSNIGNDLSTTTSDYSSQLFTENSKSDVITYTIFFLLIFLFIMSIILCKYSNLTVFNWNV